Protein AF-A0ABD3RC32-F1 (afdb_monomer_lite)

Sequence (79 aa):
MTVQLGTLGELQRLYDDLVENAEACRLDRYATSEKSGRSRWLWSRFIPKTLHAPVQGLYLYGGVGTGKTMLMDLFFDQL

pLDDT: mean 73.84, std 16.4, range [45.53, 96.19]

Foldseek 3Di:
DVVLVVVLVVQVVVLVVCQVCLVVVCCCPVVPPPDPDVPCPVVVVPDPPPSRDGDPGDDDDDDPPPCPVVSVVVNVVVD

Radius of gyration: 18.58 Å; chains: 1; bounding box: 28×49×42 Å

Secondary structure (DSSP, 8-state):
-HHHHHHHHHHHHHHHHHHHTTTTTTGGGGT------TTGGGTTTSS----PPP---------TTSSHHHHHHHHHTT-

InterPro domains:
  IPR005654 ATPase, AFG1-like [PF03969] (10-79)
  IPR005654 ATPase, AFG1-like [PTHR12169] (3-79)
  IPR027417 P-loop containing nucleoside triphosphate hydrolase [G3DSA:3.40.50.300] (12-79)

Structure (mmCIF, N/CA/C/O backbone):
data_AF-A0ABD3RC32-F1
#
_entry.id   AF-A0ABD3RC32-F1
#
loop_
_atom_site.group_PDB
_atom_site.id
_atom_site.type_symbol
_atom_site.label_atom_id
_atom_site.label_alt_id
_atom_site.label_comp_id
_atom_site.label_asym_id
_atom_site.label_entity_id
_atom_site.label_seq_id
_atom_site.pdbx_PDB_ins_code
_atom_site.Cartn_x
_atom_site.Cartn_y
_atom_site.Cartn_z
_atom_site.occupancy
_atom_site.B_iso_or_equiv
_atom_site.auth_seq_id
_atom_site.auth_comp_id
_atom_site.auth_asym_id
_atom_site.auth_atom_id
_atom_site.pdbx_PDB_model_num
ATOM 1 N N . MET A 1 1 ? -11.968 9.929 -14.080 1.00 61.84 1 MET A N 1
ATOM 2 C CA . MET A 1 1 ? -12.573 8.751 -13.426 1.00 61.84 1 MET A CA 1
ATOM 3 C C . MET A 1 1 ? -12.047 7.426 -13.974 1.00 61.84 1 MET A C 1
ATOM 5 O O . MET A 1 1 ? -11.543 6.660 -13.175 1.00 61.84 1 MET A O 1
ATOM 9 N N . THR A 1 2 ? -12.047 7.154 -15.286 1.00 69.31 2 THR A N 1
ATOM 10 C CA . THR A 1 2 ? -11.577 5.856 -15.842 1.00 69.31 2 THR A CA 1
ATOM 11 C C . THR A 1 2 ? -10.140 5.471 -15.463 1.00 69.31 2 THR A C 1
ATOM 13 O O . THR A 1 2 ? -9.892 4.328 -15.100 1.00 69.31 2 THR A O 1
ATOM 16 N N . VAL A 1 3 ? -9.201 6.425 -15.475 1.00 71.88 3 VAL A N 1
ATOM 17 C CA . VAL A 1 3 ? -7.794 6.174 -15.097 1.00 71.88 3 VAL A CA 1
ATOM 18 C C . VAL A 1 3 ? -7.654 5.808 -13.615 1.00 71.88 3 VAL A C 1
ATOM 20 O O . VAL A 1 3 ? -6.873 4.932 -13.271 1.00 71.88 3 VAL A O 1
ATOM 23 N N . GLN A 1 4 ? -8.435 6.446 -12.738 1.00 75.81 4 GLN A N 1
ATOM 24 C CA . GLN A 1 4 ? -8.382 6.206 -11.291 1.00 75.81 4 GLN A CA 1
ATOM 25 C C . GLN A 1 4 ? -8.926 4.818 -10.933 1.00 75.81 4 GLN A C 1
ATOM 27 O O . GLN A 1 4 ? -8.336 4.129 -10.107 1.00 75.81 4 GLN A O 1
ATOM 32 N N . LEU A 1 5 ? -10.006 4.398 -11.601 1.00 80.25 5 LEU A N 1
ATOM 33 C CA . LEU A 1 5 ? -10.568 3.050 -11.477 1.00 80.25 5 LEU A CA 1
ATOM 34 C C . LEU A 1 5 ? -9.590 1.986 -12.000 1.00 80.25 5 LEU A C 1
ATOM 36 O O . LEU A 1 5 ? -9.411 0.948 -11.371 1.00 80.25 5 LEU A O 1
ATOM 40 N N . GLY A 1 6 ? -8.898 2.266 -13.110 1.00 84.69 6 GLY A N 1
ATOM 41 C CA . GLY A 1 6 ? -7.874 1.368 -13.654 1.00 84.69 6 GLY A CA 1
ATOM 42 C C . GLY A 1 6 ? -6.733 1.101 -12.670 1.00 84.69 6 GLY A C 1
ATOM 43 O O . GLY A 1 6 ? -6.332 -0.045 -12.492 1.00 84.69 6 GLY A O 1
ATOM 44 N N . THR A 1 7 ? -6.262 2.133 -11.965 1.00 86.75 7 THR A N 1
ATOM 45 C CA . THR A 1 7 ? -5.215 1.981 -10.940 1.00 86.75 7 THR A CA 1
ATOM 46 C C . THR A 1 7 ? -5.640 1.058 -9.796 1.00 86.75 7 THR A C 1
ATOM 48 O O . THR A 1 7 ? -4.815 0.314 -9.271 1.00 86.75 7 THR A O 1
ATOM 51 N N . LEU A 1 8 ? -6.917 1.086 -9.409 1.00 88.12 8 LEU A N 1
ATOM 52 C CA . LEU A 1 8 ? -7.445 0.214 -8.359 1.00 88.12 8 LEU A CA 1
ATOM 53 C C . LEU A 1 8 ? -7.550 -1.237 -8.821 1.00 88.12 8 LEU A C 1
ATOM 55 O O . LEU A 1 8 ? -7.177 -2.133 -8.071 1.00 88.12 8 LEU A O 1
ATOM 59 N N . GLY A 1 9 ? -7.962 -1.461 -10.071 1.00 89.25 9 GLY A N 1
ATOM 60 C CA . GLY A 1 9 ? -7.941 -2.793 -10.678 1.00 89.25 9 GLY A CA 1
ATOM 61 C C . GLY A 1 9 ? -6.534 -3.394 -10.726 1.00 89.25 9 GLY A C 1
ATOM 62 O O . GLY A 1 9 ? -6.352 -4.566 -10.412 1.00 89.25 9 GLY A O 1
ATOM 63 N N . GLU A 1 10 ? -5.518 -2.588 -11.037 1.00 90.12 10 GLU A N 1
ATOM 64 C CA . GLU A 1 10 ? -4.123 -3.043 -10.999 1.00 90.12 10 GLU A CA 1
ATOM 65 C C . GLU A 1 10 ? -3.648 -3.347 -9.570 1.00 90.12 10 GLU A C 1
ATOM 67 O O . GLU A 1 10 ? -2.917 -4.314 -9.367 1.00 90.12 10 GLU A O 1
ATOM 72 N N . LEU A 1 11 ? -4.078 -2.568 -8.567 1.00 89.69 11 LEU A N 1
ATOM 73 C CA . LEU A 1 11 ? -3.755 -2.843 -7.164 1.00 89.69 11 LEU A CA 1
ATOM 74 C C . LEU A 1 11 ? -4.387 -4.158 -6.686 1.00 89.69 11 LEU A C 1
ATOM 76 O O . LEU A 1 11 ? -3.719 -4.940 -6.012 1.00 89.69 11 LEU A O 1
ATOM 80 N N . GLN A 1 12 ? -5.642 -4.405 -7.072 1.00 89.06 12 GLN A N 1
ATOM 81 C CA . GLN A 1 12 ? -6.338 -5.659 -6.799 1.00 89.06 12 GLN A CA 1
ATOM 82 C C . GLN A 1 12 ? -5.614 -6.836 -7.461 1.00 89.06 12 GLN A C 1
ATOM 84 O O . GLN A 1 12 ? -5.277 -7.796 -6.775 1.00 89.06 12 GLN A O 1
ATOM 89 N N . ARG A 1 13 ? -5.267 -6.720 -8.752 1.00 92.94 13 ARG A N 1
ATOM 90 C CA . ARG A 1 13 ? -4.511 -7.761 -9.467 1.00 92.94 13 ARG A CA 1
ATOM 91 C C . ARG A 1 13 ? -3.191 -8.085 -8.766 1.00 92.94 13 ARG A C 1
ATOM 93 O O . ARG A 1 13 ? -2.865 -9.249 -8.592 1.00 92.94 13 ARG A O 1
ATOM 100 N N . LEU A 1 14 ? -2.445 -7.065 -8.332 1.00 89.81 14 LEU A N 1
ATOM 101 C CA . LEU A 1 14 ? -1.184 -7.263 -7.608 1.00 89.81 14 LEU A CA 1
ATOM 102 C C . LEU A 1 14 ? -1.376 -7.972 -6.263 1.00 89.81 14 LEU A C 1
ATOM 104 O O . LEU A 1 14 ? -0.527 -8.772 -5.875 1.00 89.81 14 LEU A O 1
ATOM 108 N N . TYR A 1 15 ? -2.451 -7.660 -5.534 1.00 88.75 15 TYR A N 1
ATOM 109 C CA . TYR A 1 15 ? -2.775 -8.356 -4.292 1.00 88.75 15 TYR A CA 1
ATOM 110 C C . TYR A 1 15 ? -3.085 -9.832 -4.554 1.00 88.75 15 TYR A C 1
ATOM 112 O O . TYR A 1 15 ? -2.507 -10.690 -3.890 1.00 88.75 15 TYR A O 1
ATOM 120 N N . ASP A 1 16 ? -3.930 -10.117 -5.545 1.00 90.56 16 ASP A N 1
ATOM 121 C CA . ASP A 1 16 ? -4.317 -11.481 -5.908 1.00 90.56 16 ASP A CA 1
ATOM 122 C C . ASP A 1 16 ? -3.094 -12.294 -6.365 1.00 90.56 16 ASP A C 1
ATOM 124 O O . ASP A 1 16 ? -2.850 -13.379 -5.836 1.00 90.56 16 ASP A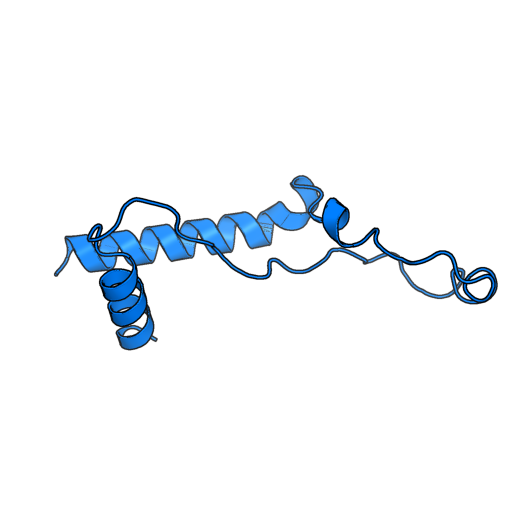 O 1
ATOM 128 N N . ASP A 1 17 ? -2.238 -11.716 -7.218 1.00 89.88 17 ASP A N 1
ATOM 129 C CA . ASP A 1 17 ? -0.968 -12.320 -7.639 1.00 89.88 17 ASP A CA 1
ATOM 130 C C . ASP A 1 17 ? -0.079 -12.662 -6.426 1.00 89.88 17 ASP A C 1
ATOM 132 O O . ASP A 1 17 ? 0.537 -13.728 -6.370 1.00 89.88 17 ASP A O 1
ATOM 136 N N . LEU A 1 18 ? 0.005 -11.777 -5.426 1.00 84.94 18 LEU A N 1
ATOM 137 C CA . LEU A 1 18 ? 0.798 -12.015 -4.214 1.00 84.94 18 LEU A CA 1
ATOM 138 C C . LEU A 1 18 ? 0.205 -13.102 -3.323 1.00 84.94 18 LEU A C 1
ATOM 140 O O . LEU A 1 18 ? 0.961 -13.852 -2.706 1.00 84.94 18 LEU A O 1
ATOM 144 N N . VAL A 1 19 ? -1.121 -13.183 -3.238 1.00 84.56 19 VAL A N 1
ATOM 145 C CA . VAL A 1 19 ? -1.818 -14.235 -2.493 1.00 84.56 19 VAL A CA 1
ATOM 146 C C . VAL A 1 19 ? -1.597 -15.589 -3.164 1.00 84.56 19 VAL A C 1
ATOM 148 O O . VAL A 1 19 ? -1.217 -16.540 -2.483 1.00 84.56 19 VAL A O 1
ATOM 151 N N . GLU A 1 20 ? -1.745 -15.671 -4.487 1.00 86.75 20 GLU A N 1
ATOM 152 C CA . GLU A 1 20 ? -1.508 -16.897 -5.259 1.00 86.75 20 GLU A CA 1
ATOM 153 C C . GLU A 1 20 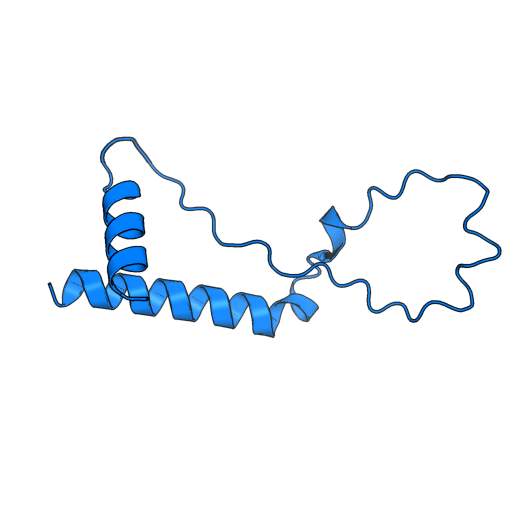? -0.048 -17.366 -5.173 1.00 86.75 20 GLU A C 1
ATOM 155 O O . GLU A 1 20 ? 0.228 -18.563 -5.077 1.00 86.75 20 GLU A O 1
ATOM 160 N N . ASN A 1 21 ? 0.900 -16.426 -5.154 1.00 82.25 21 ASN A N 1
ATOM 161 C CA . ASN A 1 21 ? 2.334 -16.721 -5.133 1.00 82.25 21 ASN A CA 1
ATOM 162 C C . ASN A 1 21 ? 2.961 -16.689 -3.727 1.00 82.25 21 ASN A C 1
ATOM 164 O O . ASN A 1 21 ? 4.185 -16.805 -3.599 1.00 82.25 21 ASN A O 1
ATOM 168 N N . ALA A 1 22 ? 2.163 -16.575 -2.660 1.00 75.44 22 ALA A N 1
ATOM 169 C CA . ALA A 1 22 ? 2.657 -16.466 -1.283 1.00 75.44 22 ALA A CA 1
ATOM 170 C C . ALA A 1 22 ? 3.581 -17.638 -0.885 1.00 75.44 22 ALA A C 1
ATOM 172 O O . ALA A 1 22 ? 4.603 -17.441 -0.218 1.00 75.44 22 ALA A O 1
ATOM 173 N N . GLU A 1 23 ? 3.257 -18.835 -1.379 1.00 66.38 23 GLU A N 1
ATOM 174 C CA . GLU A 1 23 ? 4.012 -20.086 -1.233 1.00 66.38 23 GLU A CA 1
ATOM 175 C C . GLU A 1 23 ? 5.414 -19.999 -1.870 1.00 66.38 23 GLU A C 1
ATOM 177 O O . GLU A 1 23 ? 6.425 -20.372 -1.269 1.00 66.38 23 GLU A O 1
ATOM 182 N N . ALA A 1 24 ? 5.501 -19.440 -3.083 1.00 68.31 24 ALA A N 1
ATOM 183 C CA . ALA A 1 24 ? 6.758 -19.274 -3.811 1.00 68.31 24 ALA A CA 1
ATOM 1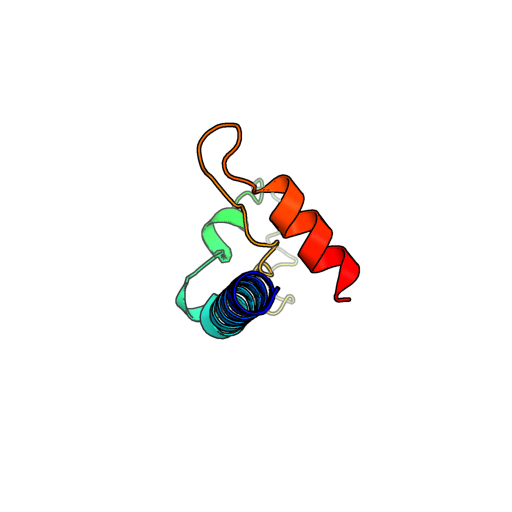84 C C . ALA A 1 24 ? 7.641 -18.178 -3.191 1.00 68.31 24 ALA A C 1
ATOM 186 O O . ALA A 1 24 ? 8.871 -18.292 -3.174 1.00 68.31 24 ALA A O 1
ATOM 187 N N . CYS A 1 25 ? 7.019 -17.133 -2.637 1.00 60.41 25 CYS A N 1
ATOM 188 C CA . CYS A 1 25 ? 7.710 -15.991 -2.045 1.00 60.41 25 CYS A CA 1
ATOM 189 C C . CYS A 1 25 ? 8.301 -16.256 -0.648 1.00 60.41 25 CYS A C 1
ATOM 191 O O . CYS A 1 25 ? 9.007 -15.384 -0.136 1.00 60.41 25 CYS A O 1
ATOM 193 N N . ARG A 1 26 ? 8.075 -17.433 -0.033 1.00 60.12 26 ARG A N 1
ATOM 194 C CA . ARG A 1 26 ? 8.564 -17.781 1.323 1.00 60.12 26 ARG A CA 1
ATOM 195 C C . ARG A 1 26 ? 8.327 -16.647 2.333 1.00 60.12 26 ARG A C 1
ATOM 197 O O . ARG A 1 26 ? 9.233 -16.262 3.082 1.00 60.12 26 ARG A O 1
ATOM 204 N N . LEU A 1 27 ? 7.110 -16.100 2.356 1.00 60.22 27 LEU A N 1
ATOM 205 C CA . LEU A 1 27 ? 6.716 -15.036 3.294 1.00 60.22 27 LEU A CA 1
ATOM 206 C C . LEU A 1 27 ? 6.799 -15.472 4.779 1.00 60.22 27 LEU A C 1
ATOM 208 O O . LEU A 1 27 ? 6.738 -14.635 5.680 1.00 60.22 27 LEU A O 1
ATOM 212 N N . ASP A 1 28 ? 7.097 -16.749 5.035 1.00 54.09 28 ASP A N 1
ATOM 213 C CA . ASP A 1 28 ? 7.476 -17.361 6.318 1.00 54.09 28 ASP A CA 1
ATOM 214 C C . ASP A 1 28 ? 8.603 -16.666 7.090 1.00 54.09 28 ASP A C 1
ATOM 216 O O . ASP A 1 28 ? 8.773 -16.920 8.285 1.00 54.09 28 ASP A O 1
ATOM 220 N N . ARG A 1 29 ? 9.377 -15.766 6.469 1.00 51.06 29 ARG A N 1
ATOM 221 C CA . ARG A 1 29 ? 10.459 -15.051 7.170 1.00 51.06 29 ARG A CA 1
ATOM 222 C C . ARG A 1 29 ? 9.965 -14.244 8.379 1.00 51.06 29 ARG A C 1
ATOM 224 O O . ARG A 1 29 ? 10.743 -14.014 9.302 1.00 51.06 29 ARG A O 1
ATOM 231 N N . TYR A 1 30 ? 8.689 -13.852 8.404 1.00 51.19 30 TYR A N 1
ATOM 232 C CA . TYR A 1 30 ? 8.068 -13.186 9.556 1.00 51.19 30 TYR A CA 1
ATOM 233 C C . TYR A 1 30 ? 7.376 -14.148 10.538 1.00 51.19 30 TYR A C 1
ATOM 235 O O . TYR A 1 30 ? 7.110 -13.757 11.674 1.00 51.19 30 TYR A O 1
ATOM 243 N N . ALA A 1 31 ? 7.140 -15.409 10.157 1.00 50.81 31 ALA A N 1
ATOM 244 C CA . ALA A 1 31 ? 6.585 -16.433 11.047 1.00 50.81 31 ALA A CA 1
ATOM 245 C C . ALA A 1 31 ? 7.623 -16.958 12.060 1.00 50.81 31 ALA A C 1
ATOM 247 O O . ALA A 1 31 ? 7.270 -17.488 13.113 1.00 50.81 31 ALA A O 1
ATOM 248 N N . THR A 1 32 ? 8.922 -16.759 11.811 1.00 47.16 32 THR A N 1
ATOM 249 C CA . THR A 1 32 ? 9.994 -17.180 12.724 1.00 47.16 32 THR A CA 1
ATOM 250 C C . THR A 1 32 ? 10.391 -16.080 13.713 1.00 47.16 32 THR A C 1
ATOM 252 O O . THR A 1 32 ? 11.542 -15.657 13.768 1.00 47.16 32 THR A O 1
ATOM 255 N N . SER A 1 33 ? 9.451 -15.636 14.545 1.00 47.19 33 SER A N 1
ATOM 256 C CA . SER A 1 33 ? 9.779 -15.130 15.890 1.00 47.19 33 SER A CA 1
ATOM 257 C C . SER A 1 33 ? 9.074 -15.985 16.939 1.00 47.19 33 SER A C 1
ATOM 259 O O . SER A 1 33 ? 8.511 -15.524 17.931 1.00 47.19 33 SER A O 1
ATOM 261 N N . GLU A 1 34 ? 9.086 -17.294 16.711 1.00 50.69 34 GLU A N 1
ATOM 262 C CA . GLU A 1 34 ? 8.731 -18.243 17.739 1.00 50.69 34 GLU A CA 1
ATOM 263 C C . GLU A 1 34 ? 9.852 -18.276 18.783 1.00 50.69 34 GLU A C 1
ATOM 265 O O . GLU A 1 34 ? 10.813 -19.038 18.678 1.00 50.69 34 GLU A O 1
ATOM 270 N N . LYS A 1 35 ? 9.718 -17.443 19.820 1.00 49.62 35 LYS A N 1
ATOM 271 C CA . LYS A 1 35 ? 10.493 -17.560 21.058 1.00 49.62 35 LYS A CA 1
ATOM 272 C C . LYS A 1 35 ? 10.535 -19.038 21.461 1.00 49.62 35 LYS A C 1
ATOM 274 O O . LYS A 1 35 ? 9.499 -19.661 21.700 1.00 49.62 35 LYS A O 1
ATOM 279 N N . SER A 1 36 ? 11.745 -19.590 21.476 1.00 45.53 36 SER A N 1
ATOM 280 C CA . SER A 1 36 ? 12.079 -20.962 21.853 1.00 45.53 36 SER A CA 1
ATOM 281 C C . SER A 1 36 ? 11.765 -21.192 23.340 1.00 45.53 36 SER A C 1
ATOM 283 O O . SER A 1 36 ? 12.645 -21.185 24.201 1.00 45.53 36 SER A O 1
ATOM 285 N N . GLY A 1 37 ? 10.484 -21.367 23.655 1.00 50.56 37 GLY A N 1
ATOM 286 C CA . GLY A 1 37 ? 10.010 -21.903 24.920 1.00 50.56 37 GLY A CA 1
ATOM 287 C C . GLY A 1 37 ? 10.051 -23.425 24.860 1.00 50.56 37 GLY A C 1
ATOM 288 O O . GLY A 1 37 ? 9.427 -24.040 24.000 1.00 50.56 37 GLY A O 1
ATOM 289 N N . ARG A 1 38 ? 10.781 -24.027 25.796 1.00 56.06 38 ARG A N 1
ATOM 290 C CA . ARG A 1 38 ? 11.059 -25.465 25.984 1.00 56.06 38 ARG A CA 1
ATOM 291 C C . ARG A 1 38 ? 9.828 -26.404 25.955 1.00 56.06 38 ARG A C 1
ATOM 293 O O . ARG A 1 38 ? 10.006 -27.614 25.996 1.00 56.06 38 ARG A O 1
ATOM 300 N N . SER A 1 39 ? 8.599 -25.881 25.869 1.00 55.59 39 SER A N 1
ATOM 301 C CA . SER A 1 39 ? 7.349 -26.655 25.868 1.00 55.59 39 SER A CA 1
ATOM 302 C C . SER A 1 39 ? 6.885 -27.150 24.488 1.00 55.59 39 SER A C 1
ATOM 304 O O . SER A 1 39 ? 6.044 -28.045 24.433 1.00 55.59 39 SER A O 1
ATOM 306 N N . ARG A 1 40 ? 7.426 -26.640 23.366 1.00 55.41 40 ARG A N 1
ATOM 307 C CA . ARG A 1 40 ? 6.918 -26.985 22.017 1.00 55.41 40 ARG A CA 1
ATOM 308 C C . ARG A 1 40 ? 7.386 -28.348 21.476 1.00 55.41 40 ARG A C 1
ATOM 310 O O . ARG A 1 40 ? 6.764 -28.872 20.558 1.00 55.41 40 ARG A O 1
ATOM 317 N N . TRP A 1 41 ? 8.428 -28.969 22.043 1.00 59.19 41 TRP A N 1
ATOM 318 C CA . TRP A 1 41 ? 8.986 -30.234 21.519 1.00 59.19 41 TRP A CA 1
ATOM 319 C C . TRP A 1 41 ? 8.002 -31.416 21.563 1.00 59.19 41 TRP A C 1
ATOM 321 O O . TRP A 1 41 ? 8.053 -32.286 20.699 1.00 59.19 41 TRP A O 1
ATOM 331 N N . LEU A 1 42 ? 7.071 -31.426 22.521 1.00 59.69 42 LEU A N 1
ATOM 332 C CA . LEU A 1 42 ? 6.099 -32.516 22.666 1.00 59.69 42 LEU A CA 1
ATO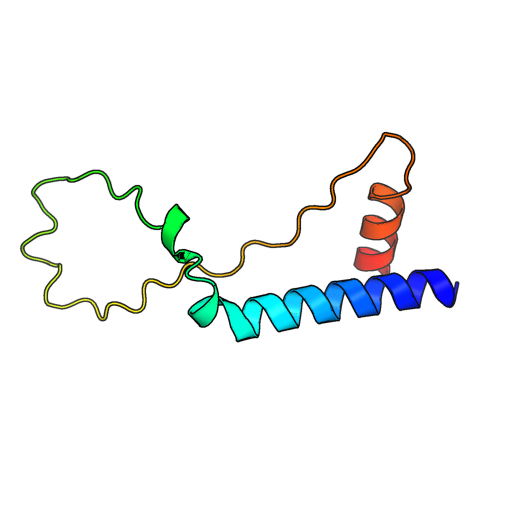M 333 C C . LEU A 1 42 ? 4.830 -32.330 21.812 1.00 59.69 42 LEU A C 1
ATOM 335 O O . LEU A 1 42 ? 4.139 -33.306 21.541 1.00 59.69 42 LEU A O 1
ATOM 339 N N . TRP A 1 43 ? 4.552 -31.110 21.337 1.00 57.59 43 TRP A N 1
ATOM 340 C CA . TRP A 1 43 ? 3.336 -30.778 20.572 1.00 57.59 43 TRP A CA 1
ATOM 341 C C . TRP A 1 43 ? 3.600 -30.542 19.078 1.00 57.59 43 TRP A C 1
ATOM 343 O O . TRP A 1 43 ? 2.678 -30.585 18.268 1.00 57.59 43 TRP A O 1
ATOM 353 N N . SER A 1 44 ? 4.863 -30.368 18.678 1.00 55.88 44 SER A N 1
ATOM 354 C CA . SER A 1 44 ? 5.271 -30.136 17.283 1.00 55.88 44 SER A CA 1
ATOM 355 C C . SER A 1 44 ? 5.097 -31.345 16.356 1.00 55.88 44 SER A C 1
ATOM 357 O O . SER A 1 44 ? 5.266 -31.215 15.145 1.00 55.88 44 SER A O 1
ATOM 359 N N . ARG A 1 45 ? 4.766 -32.522 16.902 1.00 58.22 45 ARG A N 1
ATOM 360 C CA . ARG A 1 45 ? 4.613 -33.774 16.146 1.00 58.22 45 ARG A CA 1
ATOM 361 C C . ARG A 1 45 ? 3.196 -34.006 15.605 1.00 58.22 45 ARG A C 1
ATOM 363 O O . ARG A 1 45 ? 3.029 -34.868 14.751 1.00 58.22 45 ARG A O 1
ATOM 370 N N . PHE A 1 46 ? 2.209 -33.239 16.079 1.00 57.75 46 PHE A N 1
ATOM 371 C CA . PHE A 1 46 ? 0.792 -33.384 15.712 1.00 57.75 46 PHE A CA 1
ATOM 372 C C . PHE A 1 46 ? 0.224 -32.200 14.922 1.00 57.75 46 PHE A C 1
ATOM 374 O O . PHE A 1 46 ? -0.939 -32.232 14.532 1.00 57.75 46 PHE A O 1
ATOM 381 N N . ILE A 1 47 ? 1.024 -31.161 14.674 1.00 57.94 47 ILE A N 1
ATOM 382 C CA . ILE A 1 47 ? 0.575 -29.978 13.940 1.00 57.94 47 ILE A CA 1
ATOM 383 C C . ILE A 1 47 ? 1.087 -30.102 12.500 1.00 57.94 47 ILE A C 1
ATOM 385 O O . ILE A 1 47 ? 2.309 -30.101 12.304 1.00 57.94 47 ILE A O 1
ATOM 389 N N . PRO A 1 48 ? 0.205 -30.234 11.490 1.00 50.00 48 PRO A N 1
ATOM 390 C CA . PRO A 1 48 ? 0.628 -30.142 10.102 1.00 50.00 48 PRO A CA 1
ATOM 391 C C . PRO A 1 48 ? 1.300 -28.782 9.903 1.00 50.00 48 PRO A C 1
ATOM 393 O O . PRO A 1 48 ? 0.739 -27.740 10.236 1.00 50.00 48 PRO A O 1
ATOM 396 N N . LYS A 1 49 ? 2.540 -28.797 9.409 1.00 53.28 49 LYS A N 1
ATOM 397 C CA . LYS A 1 49 ? 3.302 -27.593 9.065 1.00 53.28 49 LYS A CA 1
ATOM 398 C C . LYS A 1 49 ? 2.711 -26.952 7.809 1.00 53.28 49 LYS A C 1
ATOM 400 O O . LYS A 1 49 ? 3.321 -26.986 6.751 1.00 53.28 49 LYS A O 1
ATOM 405 N N . THR A 1 50 ? 1.521 -26.390 7.922 1.00 52.91 50 THR A N 1
ATOM 406 C CA . THR A 1 50 ? 0.987 -25.421 6.964 1.00 52.91 50 THR A CA 1
ATOM 407 C C . THR A 1 50 ? 1.068 -24.064 7.652 1.00 52.91 50 THR A C 1
ATOM 409 O O . THR A 1 50 ? 0.064 -23.492 8.060 1.00 52.91 50 THR A O 1
ATOM 412 N N . LEU A 1 51 ? 2.294 -23.622 7.932 1.00 55.56 51 LEU A N 1
ATOM 413 C CA . LEU A 1 51 ? 2.573 -22.384 8.664 1.00 55.56 51 LEU A CA 1
ATOM 414 C C . LEU A 1 51 ? 2.886 -21.243 7.692 1.00 55.56 51 LEU A C 1
ATOM 416 O O . LEU A 1 51 ? 3.736 -20.414 7.988 1.00 55.56 51 LEU A O 1
ATOM 420 N N . HIS A 1 52 ? 2.204 -21.191 6.548 1.00 57.81 52 HIS A N 1
ATOM 421 C CA . HIS A 1 52 ? 2.318 -20.035 5.671 1.00 57.81 52 HIS A CA 1
ATOM 422 C C . HIS A 1 52 ? 1.527 -18.886 6.283 1.00 57.81 52 HIS A C 1
ATOM 424 O O . HIS A 1 52 ? 0.318 -18.982 6.510 1.00 57.81 52 HIS A O 1
ATOM 430 N N . ALA A 1 53 ? 2.233 -17.810 6.626 1.00 63.69 53 ALA A N 1
ATOM 431 C CA . ALA A 1 53 ? 1.588 -16.604 7.116 1.00 63.69 53 ALA A CA 1
ATOM 432 C C . ALA A 1 53 ? 0.778 -15.972 5.966 1.00 63.69 53 ALA A C 1
ATOM 434 O O . ALA A 1 53 ? 1.346 -15.747 4.894 1.00 63.69 53 ALA A O 1
ATOM 435 N N . PRO A 1 54 ? -0.521 -15.675 6.155 1.00 70.19 54 PRO A N 1
ATOM 436 C CA . PRO A 1 54 ? -1.324 -15.045 5.112 1.00 70.19 54 PRO A CA 1
ATOM 437 C C . PRO A 1 54 ? -0.765 -13.659 4.758 1.00 70.19 54 PRO A C 1
ATOM 439 O O . PRO A 1 54 ? -0.222 -12.960 5.621 1.00 70.19 54 PRO A O 1
ATOM 442 N N . VAL A 1 55 ? -0.928 -13.239 3.498 1.00 79.38 55 VAL A N 1
ATOM 443 C CA . VAL A 1 55 ? -0.579 -11.882 3.050 1.00 79.38 55 VAL A CA 1
ATOM 444 C C . VAL A 1 55 ? -1.417 -10.877 3.842 1.00 79.38 55 VAL A C 1
ATOM 446 O O . VAL A 1 55 ? -2.634 -10.815 3.695 1.00 79.38 55 VAL A O 1
ATOM 449 N N . GLN A 1 56 ? -0.763 -10.086 4.696 1.00 81.56 56 GLN A N 1
ATOM 450 C CA . GLN A 1 56 ? -1.454 -9.143 5.586 1.00 81.56 56 GLN A CA 1
ATOM 451 C C . GLN A 1 56 ? -2.030 -7.926 4.848 1.00 81.56 56 GLN A C 1
ATOM 453 O O . GLN A 1 56 ? -2.965 -7.304 5.342 1.00 81.56 56 GLN A O 1
ATOM 458 N N . GLY A 1 57 ? -1.476 -7.579 3.684 1.00 83.19 57 GLY A N 1
ATOM 459 C CA . GLY A 1 57 ? -1.932 -6.463 2.860 1.00 83.19 57 GLY A CA 1
ATOM 460 C C . GLY A 1 57 ? -0.800 -5.793 2.084 1.00 83.19 57 GLY A C 1
ATOM 461 O O . GLY A 1 57 ? 0.367 -6.172 2.197 1.00 83.19 57 GLY A O 1
ATOM 462 N N . LEU A 1 58 ? -1.158 -4.776 1.300 1.00 87.00 58 LEU A N 1
ATOM 463 C CA . LEU A 1 58 ? -0.224 -3.942 0.545 1.00 87.00 58 LEU A CA 1
ATOM 464 C C . LEU A 1 58 ? 0.055 -2.634 1.285 1.00 87.00 58 LEU A C 1
ATOM 466 O O . LEU A 1 58 ? -0.856 -2.000 1.816 1.00 87.00 58 LEU A O 1
ATOM 470 N N . TYR A 1 59 ? 1.313 -2.196 1.271 1.00 89.38 59 TYR A N 1
ATOM 471 C CA . TYR A 1 59 ? 1.715 -0.900 1.811 1.00 89.38 59 TYR A CA 1
ATOM 472 C C . TYR A 1 59 ? 2.159 0.039 0.688 1.00 89.38 59 TYR A C 1
ATOM 474 O O . TYR A 1 59 ? 3.137 -0.224 -0.011 1.00 89.38 59 TYR A O 1
ATOM 482 N N . LEU A 1 60 ? 1.450 1.158 0.528 1.00 90.25 60 LEU A N 1
ATOM 483 C CA . LEU A 1 60 ? 1.772 2.178 -0.468 1.00 90.25 60 LEU A CA 1
ATOM 484 C C . LEU A 1 60 ? 2.790 3.175 0.101 1.00 90.25 60 LEU A C 1
ATOM 486 O O . LEU A 1 60 ? 2.478 3.960 0.997 1.00 90.25 60 LEU A O 1
ATOM 490 N N . TYR A 1 61 ? 3.997 3.190 -0.462 1.00 92.38 61 TYR A N 1
ATOM 491 C CA . TYR A 1 61 ? 5.068 4.114 -0.085 1.0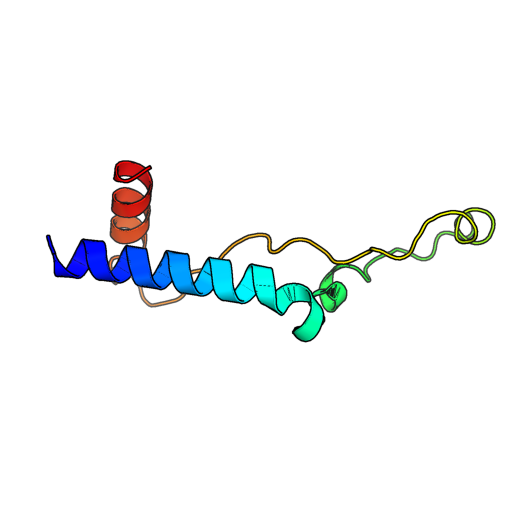0 92.38 61 TYR A CA 1
ATOM 492 C C . TYR A 1 61 ? 5.253 5.232 -1.126 1.00 92.38 61 TYR A C 1
ATOM 494 O O . TYR A 1 61 ? 5.091 5.016 -2.323 1.00 92.38 61 TYR A O 1
ATOM 502 N N . GLY A 1 62 ? 5.598 6.443 -0.678 1.00 93.06 62 GLY A N 1
ATOM 503 C CA . GLY A 1 62 ? 5.902 7.585 -1.551 1.00 93.06 62 GLY A CA 1
ATOM 504 C C . GLY A 1 62 ? 5.805 8.931 -0.827 1.00 93.06 62 GLY A C 1
ATOM 505 O O . GLY A 1 62 ? 5.338 8.983 0.311 1.00 93.06 62 GLY A O 1
ATOM 506 N N . GLY A 1 63 ? 6.182 10.026 -1.493 1.00 96.19 63 GLY A N 1
ATOM 507 C CA . GLY A 1 63 ? 6.213 11.381 -0.916 1.00 96.19 63 GLY A CA 1
ATOM 508 C C . GLY A 1 63 ? 4.863 11.930 -0.422 1.00 96.19 63 GLY A C 1
ATOM 509 O O . GLY A 1 63 ? 3.795 11.378 -0.690 1.00 96.19 63 GLY A O 1
ATOM 510 N N . VAL A 1 64 ? 4.886 13.036 0.321 1.00 94.12 64 VAL A N 1
ATOM 511 C CA . VAL A 1 64 ? 3.658 13.712 0.784 1.00 94.12 64 VAL A CA 1
ATOM 512 C C . VAL A 1 64 ? 2.908 14.309 -0.414 1.00 94.12 64 VAL A C 1
ATOM 514 O O . VAL A 1 64 ? 3.527 14.783 -1.360 1.00 94.12 64 VAL A O 1
ATOM 517 N N . GLY A 1 65 ? 1.573 14.258 -0.395 1.00 93.25 65 GLY A N 1
ATOM 518 C CA . GLY A 1 65 ? 0.739 14.837 -1.457 1.00 93.25 65 GLY A CA 1
ATOM 519 C C . GLY A 1 65 ? 0.610 13.993 -2.731 1.00 93.25 65 GLY A C 1
ATOM 520 O O . GLY A 1 65 ? -0.050 14.420 -3.668 1.00 93.25 65 GLY A O 1
ATOM 521 N N . THR A 1 66 ? 1.157 12.773 -2.775 1.00 92.44 66 THR A N 1
ATOM 522 C CA . THR A 1 66 ? 1.083 11.896 -3.965 1.00 92.44 66 THR A CA 1
ATOM 523 C C . THR A 1 66 ? -0.260 11.170 -4.138 1.00 92.44 66 THR A C 1
ATOM 525 O O . THR A 1 66 ? -0.332 10.191 -4.872 1.00 92.44 66 THR A O 1
ATOM 528 N N . GLY A 1 67 ? -1.311 11.574 -3.417 1.00 91.75 67 GLY A N 1
ATOM 529 C CA . GLY A 1 67 ? -2.656 11.007 -3.580 1.00 91.75 67 GLY A CA 1
ATOM 530 C C . GLY A 1 67 ? -2.881 9.602 -3.006 1.00 91.75 67 GLY A C 1
ATOM 531 O O . GLY A 1 67 ? -3.884 8.984 -3.338 1.00 91.75 67 GLY A O 1
ATOM 532 N N . LYS A 1 68 ? -2.003 9.084 -2.132 1.00 93.44 68 LYS A N 1
ATOM 533 C CA . LYS A 1 68 ? -2.183 7.753 -1.507 1.00 93.44 68 LYS A CA 1
ATOM 534 C C . LYS A 1 68 ? -3.488 7.635 -0.711 1.00 93.44 68 LYS A C 1
ATOM 536 O O . LYS A 1 68 ? -4.178 6.635 -0.840 1.00 93.44 68 LYS A O 1
ATOM 541 N N . THR A 1 69 ? -3.824 8.651 0.088 1.00 92.19 69 THR A N 1
ATOM 542 C CA . THR A 1 69 ? -5.079 8.683 0.859 1.00 92.19 69 THR A CA 1
ATOM 543 C C . THR A 1 69 ? -6.287 8.718 -0.069 1.00 92.19 69 THR A C 1
ATOM 545 O O . THR A 1 69 ? -7.141 7.858 0.047 1.00 92.19 69 THR A O 1
ATOM 548 N N . MET A 1 70 ? -6.279 9.598 -1.079 1.00 91.38 70 MET A N 1
ATOM 549 C CA . MET A 1 70 ? -7.330 9.643 -2.106 1.00 91.38 70 MET A CA 1
ATOM 550 C C . MET A 1 70 ? -7.520 8.283 -2.796 1.00 91.38 70 MET A C 1
ATOM 552 O O . MET A 1 70 ? -8.643 7.889 -3.073 1.00 91.38 70 MET A O 1
ATOM 556 N N . LEU A 1 71 ? -6.434 7.561 -3.090 1.00 90.25 71 LEU A N 1
ATOM 557 C CA . LEU A 1 71 ? -6.519 6.227 -3.684 1.00 90.25 71 LEU A CA 1
ATOM 558 C C . LEU A 1 71 ? -7.193 5.229 -2.732 1.00 90.25 71 LEU A C 1
ATOM 560 O O . LEU A 1 71 ? -8.041 4.464 -3.179 1.00 90.25 71 LEU A O 1
ATOM 564 N N . MET A 1 72 ? -6.857 5.261 -1.441 1.00 89.88 72 MET A N 1
ATOM 565 C CA . MET A 1 72 ? -7.518 4.430 -0.428 1.00 89.88 72 MET A CA 1
ATOM 566 C C . MET A 1 72 ? -9.001 4.780 -0.255 1.00 89.88 72 MET A C 1
ATOM 568 O O . MET A 1 72 ? -9.814 3.870 -0.131 1.00 89.88 72 MET A O 1
ATOM 572 N N . ASP A 1 73 ? -9.364 6.063 -0.314 1.00 91.38 73 ASP A N 1
ATOM 573 C CA . ASP A 1 73 ? -10.764 6.502 -0.257 1.00 91.38 73 ASP A CA 1
ATOM 574 C C . AS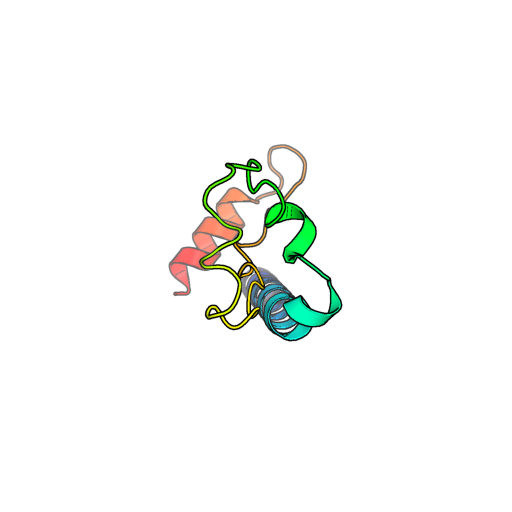P A 1 73 ? -11.547 5.966 -1.471 1.00 91.38 73 ASP A C 1
ATOM 576 O O . ASP A 1 73 ? -12.596 5.348 -1.320 1.00 91.38 73 ASP A O 1
ATOM 580 N N . LEU A 1 74 ? -10.985 6.090 -2.681 1.00 89.62 74 LEU A N 1
ATOM 581 C CA . LEU A 1 74 ? -11.606 5.570 -3.906 1.00 89.62 74 LEU A CA 1
ATOM 582 C C . LEU A 1 74 ? -11.744 4.042 -3.921 1.00 89.62 74 LEU A C 1
ATOM 584 O O . LEU A 1 74 ? -12.672 3.532 -4.547 1.00 89.62 74 LEU A O 1
ATOM 588 N N . PHE A 1 75 ? -10.805 3.320 -3.302 1.00 86.19 75 PHE A N 1
ATOM 589 C CA . PHE A 1 75 ? -10.906 1.873 -3.111 1.00 86.19 75 PHE A CA 1
ATOM 590 C C . PHE A 1 75 ? -12.085 1.528 -2.202 1.00 86.19 75 PHE A C 1
ATOM 592 O O . PHE A 1 75 ? -12.889 0.667 -2.543 1.00 86.19 75 PHE A O 1
ATOM 599 N N . PHE A 1 76 ? -12.195 2.221 -1.065 1.00 86.25 76 PHE A N 1
ATOM 600 C CA . PHE A 1 76 ? -13.273 2.010 -0.106 1.00 86.25 76 PHE A CA 1
ATOM 601 C C . PHE A 1 76 ? -14.648 2.281 -0.725 1.00 86.25 76 PHE A C 1
ATOM 603 O O . PHE A 1 76 ? -15.564 1.494 -0.527 1.00 86.25 76 PHE A O 1
ATOM 610 N N . ASP A 1 77 ? -14.766 3.336 -1.532 1.00 87.75 77 ASP A N 1
ATOM 611 C CA . ASP A 1 77 ? -16.009 3.694 -2.226 1.00 87.75 77 ASP A CA 1
ATOM 612 C C . ASP A 1 77 ? -16.429 2.686 -3.320 1.00 87.75 77 ASP A C 1
ATOM 614 O O . ASP A 1 77 ? -17.543 2.769 -3.839 1.00 87.75 77 ASP A O 1
ATOM 618 N N . GLN A 1 78 ? -15.538 1.771 -3.722 1.00 77.88 78 GLN A N 1
ATOM 619 C CA . GLN A 1 78 ? -15.777 0.761 -4.763 1.00 77.88 78 GLN A CA 1
ATOM 620 C C . GLN A 1 78 ? -16.108 -0.641 -4.240 1.00 77.88 78 GLN A C 1
ATOM 622 O O . GLN A 1 78 ? -16.463 -1.498 -5.054 1.00 77.88 78 GLN A O 1
ATOM 627 N N . LEU A 1 79 ? -15.979 -0.872 -2.932 1.00 60.72 79 LEU A N 1
ATOM 628 C CA . LEU A 1 79 ? -16.398 -2.098 -2.243 1.00 60.72 79 LEU A CA 1
ATOM 629 C C . LEU A 1 79 ? -17.881 -2.033 -1.856 1.00 60.72 79 LEU A C 1
ATOM 631 O O . LEU A 1 79 ? -18.544 -3.089 -1.963 1.00 60.72 79 LEU A O 1
#

Organism: NCBI:txid265156